Protein AF-A0A834QG36-F1 (afdb_monomer_lite)

InterPro domains:
  IPR008144 Guanylate kinase-like domain [PS50052] (1-63)
  IPR008145 Guanylate kinase/L-type calcium channel beta subunit [PF00625] (7-61)
  IPR027417 P-loop containing nucleoside triphosphate hydrolase [G3DSA:3.40.50.300] (3-63)
  IPR027417 P-loop containing nucleoside triphosphate hydrolase [SSF52540] (6-61)

pLDDT: mean 86.75, std 11.63, range [40.34, 98.12]

Organism: Marmota monax (NCBI:txid9995)

Radius of gyration: 15.03 Å; chains: 1; bounding box: 29×23×48 Å

Sequence (63 aa):
MGTSLNEFSGNLYGTSKAAVQGVQAMNRICVLEVDLQGMRNTKQTDLSPIYISMQLPSLDVEQ

Secondary structure (DSSP, 8-state):
--SEEEEETTEEEEE-HHHHHHHHHTT--------HHHHHHHHTSTT-PPP---PPPPTTS--

Foldseek 3Di:
DAQAWDDDPNDIDHHRPVNCVVCVVVVHDDDDDHDPRSVVSNVVDPPPDDDDDDDDDPPPDDD

Structure (mmCIF, N/CA/C/O backbone):
data_AF-A0A834QG36-F1
#
_entry.id   AF-A0A834QG36-F1
#
loop_
_atom_site.group_PDB
_atom_site.id
_atom_site.type_symbol
_atom_site.label_atom_id
_atom_site.label_alt_id
_atom_site.label_comp_id
_atom_site.label_asym_id
_atom_site.label_entity_id
_atom_site.label_seq_id
_atom_site.pdbx_PDB_ins_code
_atom_site.Cartn_x
_atom_site.Cartn_y
_atom_site.Cartn_z
_atom_site.occupancy
_atom_site.B_iso_or_equiv
_atom_site.auth_seq_id
_atom_site.auth_comp_id
_atom_site.auth_asym_id
_atom_site.auth_atom_id
_atom_site.pdbx_PDB_model_num
ATOM 1 N N . MET A 1 1 ? 1.933 4.510 -13.360 1.00 50.28 1 MET A N 1
ATOM 2 C CA . MET A 1 1 ? 3.002 4.921 -12.419 1.00 50.28 1 MET A CA 1
ATOM 3 C C . MET A 1 1 ? 2.650 4.357 -11.041 1.00 50.28 1 MET A C 1
ATOM 5 O O . MET A 1 1 ? 1.465 4.152 -10.818 1.00 50.28 1 MET A O 1
ATOM 9 N N . GLY A 1 2 ? 3.631 3.937 -10.229 1.00 60.22 2 GLY A N 1
ATOM 10 C CA . GLY A 1 2 ? 3.466 2.963 -9.127 1.00 60.22 2 GLY A CA 1
ATOM 11 C C . GLY A 1 2 ? 2.397 3.296 -8.073 1.00 60.22 2 GLY A C 1
ATOM 12 O O . GLY A 1 2 ? 2.105 4.460 -7.834 1.00 60.22 2 GLY A O 1
ATOM 13 N N . THR A 1 3 ? 1.812 2.262 -7.461 1.00 65.94 3 THR A N 1
ATOM 14 C CA . THR A 1 3 ? 0.671 2.370 -6.532 1.00 65.94 3 THR A CA 1
ATOM 15 C C . THR A 1 3 ? 1.070 2.940 -5.177 1.00 65.94 3 THR A C 1
ATOM 17 O O . THR A 1 3 ? 0.347 3.748 -4.606 1.00 65.94 3 THR A O 1
ATOM 20 N N . SER A 1 4 ? 2.238 2.550 -4.669 1.00 78.62 4 SER A N 1
ATOM 21 C CA . SER A 1 4 ? 2.760 3.017 -3.382 1.00 78.62 4 SER A CA 1
ATOM 22 C C . SER A 1 4 ? 4.277 3.121 -3.483 1.00 78.62 4 SER A C 1
ATOM 24 O O . SER A 1 4 ? 4.973 2.190 -3.096 1.00 78.62 4 SER A O 1
ATOM 26 N N . LEU A 1 5 ? 4.783 4.198 -4.093 1.00 82.44 5 LEU A N 1
ATOM 27 C CA . LEU A 1 5 ? 6.223 4.461 -4.188 1.00 82.44 5 LEU A CA 1
ATOM 28 C C . LEU A 1 5 ? 6.703 5.302 -3.001 1.00 82.44 5 LEU A C 1
ATOM 30 O O . LEU A 1 5 ? 6.077 6.307 -2.670 1.00 82.44 5 LEU A O 1
ATOM 34 N N . ASN A 1 6 ? 7.832 4.903 -2.429 1.00 82.88 6 ASN A N 1
ATOM 35 C CA . ASN A 1 6 ? 8.587 5.595 -1.393 1.00 82.88 6 ASN A CA 1
ATOM 36 C C . ASN A 1 6 ? 10.048 5.726 -1.842 1.00 82.88 6 ASN A C 1
ATOM 38 O O . ASN A 1 6 ? 10.558 4.857 -2.549 1.00 82.88 6 ASN A O 1
ATOM 42 N N . GLU A 1 7 ? 10.727 6.792 -1.423 1.00 88.06 7 GLU A N 1
ATOM 43 C CA . GLU A 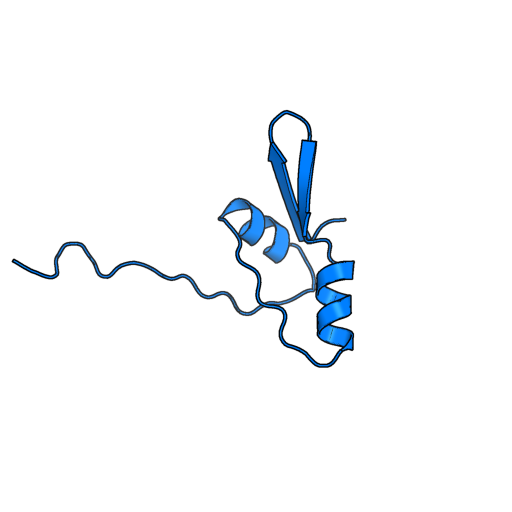1 7 ? 12.162 6.964 -1.655 1.00 88.06 7 GLU A CA 1
ATOM 44 C C . GLU A 1 7 ? 12.946 6.636 -0.382 1.00 88.06 7 GLU A C 1
ATOM 46 O O . GLU A 1 7 ? 12.634 7.138 0.697 1.00 88.06 7 GLU A O 1
ATOM 51 N N . PHE A 1 8 ? 13.977 5.803 -0.510 1.00 84.94 8 PHE A N 1
ATOM 52 C CA . PHE A 1 8 ? 14.917 5.503 0.563 1.00 84.94 8 PHE A CA 1
ATOM 53 C C . PHE A 1 8 ? 16.338 5.436 0.004 1.00 84.94 8 PHE A C 1
ATOM 55 O O . PHE A 1 8 ? 16.615 4.692 -0.940 1.00 84.94 8 PHE A O 1
ATOM 62 N N . SER A 1 9 ? 17.244 6.238 0.569 1.00 91.44 9 SER A N 1
ATOM 63 C CA . SER A 1 9 ? 18.638 6.348 0.109 1.00 91.44 9 SER A CA 1
ATOM 64 C C . SER A 1 9 ? 18.758 6.611 -1.403 1.00 91.44 9 SER A C 1
ATOM 66 O O . SER A 1 9 ? 19.578 5.991 -2.077 1.00 91.44 9 SER A O 1
ATOM 68 N N . GLY A 1 10 ? 17.900 7.483 -1.949 1.00 92.06 10 GLY A N 1
ATOM 69 C CA . GLY A 1 10 ? 17.874 7.840 -3.375 1.00 92.06 10 GLY A CA 1
ATOM 70 C C . GLY A 1 10 ? 17.309 6.763 -4.309 1.00 92.06 10 GLY A C 1
ATOM 71 O O . GLY A 1 10 ? 17.345 6.928 -5.525 1.00 92.06 10 GLY A O 1
ATOM 72 N N . ASN A 1 11 ? 16.790 5.661 -3.762 1.00 90.50 11 ASN A N 1
ATOM 73 C CA . ASN A 1 11 ? 16.170 4.587 -4.530 1.00 90.50 11 ASN A CA 1
ATOM 74 C C . ASN A 1 11 ? 14.662 4.564 -4.289 1.00 90.50 11 ASN A C 1
ATOM 76 O O . ASN A 1 11 ? 14.198 4.752 -3.164 1.00 90.50 11 ASN A O 1
ATOM 80 N N . LEU A 1 12 ? 13.901 4.293 -5.349 1.00 88.38 12 LEU A N 1
ATOM 81 C CA . LEU A 1 12 ? 12.453 4.153 -5.277 1.00 88.38 12 LEU A CA 1
ATOM 82 C C . LEU A 1 12 ? 12.076 2.700 -4.994 1.00 88.38 12 LEU A C 1
ATOM 84 O O . LEU A 1 12 ? 12.439 1.794 -5.743 1.00 88.38 12 LEU A O 1
ATOM 88 N N . TYR A 1 13 ? 11.281 2.499 -3.952 1.00 87.44 13 TYR A N 1
ATOM 89 C CA . TYR A 1 13 ? 10.724 1.209 -3.569 1.00 87.44 13 TYR A CA 1
ATOM 90 C C . TYR A 1 13 ? 9.211 1.301 -3.538 1.00 87.44 13 TYR A C 1
ATOM 92 O O . TYR A 1 13 ? 8.650 2.330 -3.165 1.00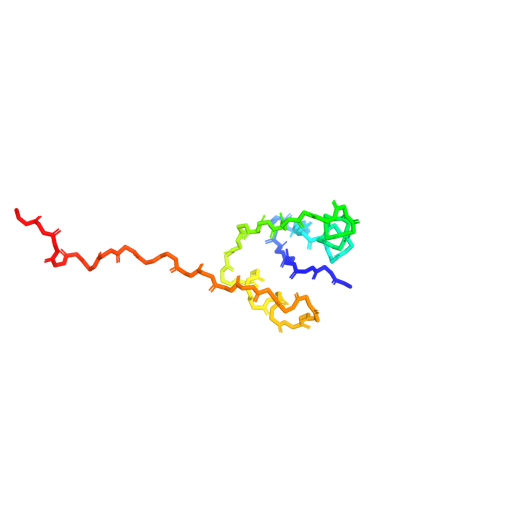 87.44 13 TYR A O 1
ATOM 100 N N . GLY A 1 14 ? 8.530 0.227 -3.922 1.00 88.62 14 GLY A N 1
ATOM 101 C CA . GLY A 1 14 ? 7.084 0.226 -3.845 1.00 88.62 14 GLY A CA 1
ATOM 102 C C . GLY A 1 14 ? 6.391 -0.857 -4.637 1.00 88.62 14 GLY A C 1
ATOM 103 O O . GLY A 1 14 ? 6.987 -1.575 -5.437 1.00 88.62 14 GLY A O 1
ATOM 104 N N . THR A 1 15 ? 5.081 -0.909 -4.442 1.00 91.75 15 THR A N 1
ATOM 105 C CA . THR A 1 15 ? 4.198 -1.801 -5.190 1.00 91.75 15 THR A CA 1
ATOM 106 C C . THR A 1 15 ? 3.710 -1.102 -6.453 1.00 91.75 15 THR A C 1
ATOM 108 O O . THR A 1 15 ? 3.247 0.042 -6.413 1.00 91.75 15 THR A O 1
ATOM 111 N N . SER A 1 16 ? 3.802 -1.777 -7.600 1.00 92.44 16 SER A N 1
ATOM 112 C CA . SER A 1 16 ? 3.284 -1.260 -8.869 1.00 92.44 16 SER A CA 1
ATOM 113 C C . SER A 1 16 ? 1.802 -1.600 -9.050 1.00 92.44 16 SER A C 1
ATOM 115 O O . SER A 1 16 ? 1.322 -2.631 -8.578 1.00 92.44 16 SER A O 1
ATOM 117 N N . LYS A 1 17 ? 1.080 -0.771 -9.813 1.00 92.56 17 LYS A N 1
ATOM 118 C CA . LYS A 1 17 ? -0.329 -1.033 -10.147 1.00 92.56 17 LYS A CA 1
ATOM 119 C C . LYS A 1 17 ? -0.505 -2.352 -10.893 1.00 92.56 17 LYS A C 1
ATOM 121 O O . LYS A 1 17 ? -1.425 -3.105 -10.595 1.00 92.56 17 LYS A O 1
ATOM 126 N N . ALA A 1 18 ? 0.428 -2.659 -11.792 1.00 94.12 18 ALA A N 1
ATOM 127 C CA . ALA A 1 18 ? 0.435 -3.910 -12.537 1.00 94.12 18 ALA A CA 1
ATOM 128 C C . ALA A 1 18 ? 0.554 -5.135 -11.614 1.00 94.12 18 ALA A C 1
ATOM 130 O O . ALA A 1 18 ? -0.107 -6.138 -11.859 1.00 94.12 18 ALA A O 1
ATOM 131 N N . ALA A 1 19 ? 1.337 -5.050 -10.532 1.00 94.38 19 ALA A N 1
ATOM 132 C CA . ALA A 1 19 ? 1.453 -6.143 -9.568 1.00 94.38 19 ALA A CA 1
ATOM 133 C C . ALA A 1 19 ? 0.123 -6.403 -8.837 1.00 94.38 19 ALA A C 1
ATOM 135 O O . ALA A 1 19 ? -0.308 -7.551 -8.746 1.00 94.38 19 ALA A O 1
ATOM 136 N N . VAL A 1 20 ? -0.566 -5.342 -8.392 1.00 95.00 20 VAL A N 1
ATOM 137 C CA . VAL A 1 20 ? -1.899 -5.453 -7.764 1.00 95.00 20 VAL A CA 1
ATOM 138 C C . VAL A 1 20 ? -2.908 -6.069 -8.735 1.00 95.00 20 VAL A C 1
ATOM 140 O O . VAL A 1 20 ? -3.601 -7.027 -8.393 1.00 95.00 20 VAL A O 1
ATOM 143 N N . GLN A 1 21 ? -2.946 -5.564 -9.969 1.00 95.06 21 GLN A N 1
ATOM 144 C CA . GLN A 1 21 ? -3.842 -6.061 -11.015 1.00 95.06 21 GLN A CA 1
ATOM 145 C C . GLN A 1 21 ? -3.550 -7.519 -11.386 1.00 95.06 21 GLN A C 1
ATOM 147 O O . GLN A 1 21 ? -4.478 -8.279 -11.646 1.00 95.06 21 GLN A O 1
ATOM 152 N N . GLY A 1 22 ? -2.282 -7.938 -11.360 1.00 97.25 22 GLY A N 1
ATOM 153 C CA . GLY A 1 22 ? -1.892 -9.330 -11.578 1.00 97.25 22 GL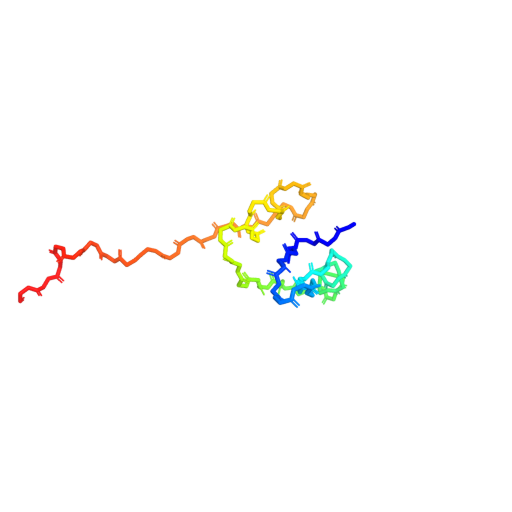Y A CA 1
ATOM 154 C C . GLY A 1 22 ? -2.498 -10.277 -10.541 1.00 97.25 22 GLY A C 1
ATOM 155 O O . GLY A 1 22 ? -3.011 -11.331 -10.906 1.00 97.25 22 GLY A O 1
ATOM 156 N N . VAL A 1 23 ? -2.514 -9.886 -9.262 1.00 96.75 23 VAL A N 1
ATOM 157 C CA . VAL A 1 23 ? -3.167 -10.672 -8.198 1.00 96.75 23 VAL A CA 1
ATOM 158 C C . VAL A 1 23 ? -4.685 -10.709 -8.392 1.00 96.75 23 VAL A C 1
ATOM 160 O O . VAL A 1 23 ? -5.290 -11.777 -8.294 1.00 96.75 23 VAL A O 1
ATOM 163 N N . GLN A 1 24 ? -5.300 -9.569 -8.723 1.00 94.75 24 GLN A N 1
ATOM 164 C CA . GLN A 1 24 ? -6.741 -9.488 -8.996 1.00 94.75 24 GLN A CA 1
ATOM 165 C C . GLN A 1 24 ? -7.152 -10.373 -10.182 1.00 94.75 24 GLN A C 1
ATOM 167 O O . GLN A 1 24 ? -8.162 -11.069 -10.105 1.00 94.75 24 GLN A O 1
ATOM 172 N N . ALA A 1 25 ? -6.346 -10.414 -11.248 1.00 97.38 25 ALA A N 1
ATOM 173 C CA . ALA A 1 25 ? -6.588 -11.249 -12.425 1.00 97.38 25 ALA A CA 1
ATOM 174 C C . ALA A 1 25 ? -6.553 -12.757 -12.118 1.00 97.38 25 ALA A C 1
ATOM 176 O O . ALA A 1 25 ? -7.171 -13.545 -12.827 1.00 97.38 25 ALA A O 1
ATOM 177 N N . MET A 1 26 ? -5.880 -13.167 -11.038 1.00 98.12 26 MET A N 1
ATOM 178 C CA . MET A 1 26 ? -5.896 -14.548 -10.537 1.00 98.12 26 MET A CA 1
ATOM 179 C C . MET A 1 26 ? -7.120 -14.853 -9.659 1.00 98.12 26 MET A C 1
ATOM 181 O O . MET A 1 26 ? -7.169 -15.911 -9.031 1.00 98.12 26 MET A O 1
ATOM 185 N N . ASN A 1 27 ? -8.085 -13.930 -9.579 1.00 97.06 27 ASN A N 1
ATOM 186 C CA . ASN A 1 27 ? -9.260 -14.007 -8.715 1.00 97.06 27 ASN A CA 1
ATOM 187 C C . ASN A 1 27 ? -8.894 -14.153 -7.223 1.00 97.06 27 ASN A C 1
ATOM 189 O O . ASN A 1 27 ? -9.515 -14.913 -6.480 1.00 97.06 27 ASN A O 1
ATOM 193 N N . ARG A 1 28 ? -7.838 -13.447 -6.791 1.00 97.31 28 ARG A N 1
ATOM 194 C CA . ARG A 1 28 ? -7.343 -13.421 -5.406 1.00 97.31 28 ARG A CA 1
ATOM 195 C C . ARG A 1 28 ? -7.456 -12.024 -4.807 1.00 97.31 28 ARG A C 1
ATOM 197 O O . ARG A 1 28 ? -7.433 -11.019 -5.515 1.00 97.31 28 ARG A O 1
ATOM 204 N N . ILE A 1 29 ? -7.509 -11.970 -3.479 1.00 95.69 29 ILE A N 1
ATOM 205 C CA . ILE A 1 29 ? -7.448 -10.713 -2.731 1.00 95.69 29 ILE A CA 1
ATOM 206 C C . ILE A 1 29 ? -5.983 -10.286 -2.615 1.00 95.69 29 ILE A C 1
ATOM 208 O O . ILE A 1 29 ? -5.146 -11.035 -2.111 1.00 95.69 29 ILE A O 1
ATOM 212 N N . CYS A 1 30 ? -5.677 -9.075 -3.074 1.00 95.44 30 CYS A N 1
ATOM 213 C CA . CYS A 1 30 ? -4.386 -8.441 -2.841 1.00 95.44 30 CYS A CA 1
ATOM 214 C C . CYS A 1 30 ? -4.430 -7.713 -1.494 1.00 95.44 30 CYS A C 1
ATOM 216 O O . CYS A 1 30 ? -5.145 -6.722 -1.351 1.00 95.44 30 CYS A O 1
ATOM 218 N N . VAL A 1 31 ? -3.687 -8.219 -0.510 1.00 95.12 31 VAL A N 1
ATOM 219 C CA . VAL A 1 31 ? -3.503 -7.552 0.783 1.00 95.12 31 VAL A CA 1
ATOM 220 C C . VAL A 1 31 ? -2.212 -6.750 0.712 1.00 95.12 31 VAL A C 1
ATOM 222 O O . VAL A 1 31 ? -1.158 -7.305 0.409 1.00 95.12 31 VAL A O 1
ATOM 225 N N . LEU A 1 32 ? -2.308 -5.446 0.961 1.00 92.94 32 LEU A N 1
ATOM 226 C CA . LEU A 1 32 ? -1.170 -4.536 0.946 1.00 92.94 32 LEU A CA 1
ATOM 227 C C . LEU A 1 32 ? -0.978 -3.951 2.339 1.00 92.94 32 LEU A C 1
ATOM 229 O O . LEU A 1 32 ? -1.871 -3.288 2.865 1.00 92.94 32 LEU A O 1
ATOM 233 N N . GLU A 1 33 ? 0.204 -4.163 2.904 1.00 90.00 33 GLU A N 1
ATOM 234 C CA . GLU A 1 33 ? 0.684 -3.367 4.025 1.00 90.00 33 GLU A CA 1
ATOM 235 C C . GLU A 1 33 ? 1.211 -2.041 3.467 1.00 90.00 33 GLU A C 1
ATOM 237 O O . GLU A 1 33 ? 2.091 -2.025 2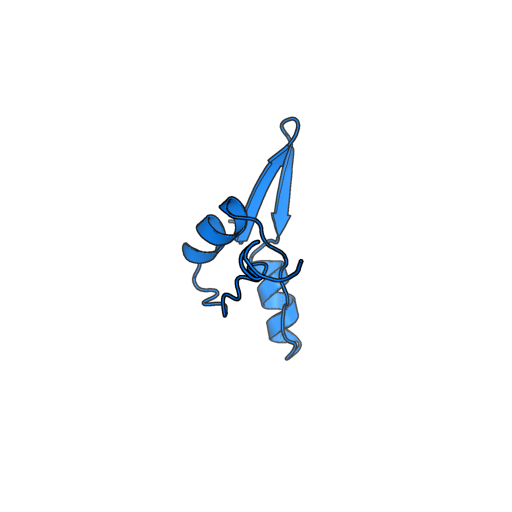.604 1.00 90.00 33 GLU A O 1
ATOM 242 N N . VAL A 1 34 ? 0.627 -0.923 3.899 1.00 89.31 34 VAL A N 1
ATOM 243 C CA . VAL A 1 34 ? 1.007 0.416 3.435 1.00 89.31 34 VAL A CA 1
ATOM 244 C C . VAL A 1 34 ? 1.125 1.375 4.609 1.00 89.31 34 VAL A C 1
ATOM 246 O O . VAL A 1 34 ? 0.287 1.384 5.508 1.00 89.31 34 VAL A O 1
ATOM 249 N N . ASP A 1 35 ? 2.150 2.222 4.567 1.00 88.88 35 ASP A N 1
ATOM 250 C CA . ASP A 1 35 ? 2.276 3.370 5.462 1.00 88.88 35 ASP A CA 1
ATOM 251 C C . ASP A 1 35 ? 1.370 4.541 5.012 1.00 88.88 35 ASP A C 1
ATOM 253 O O . ASP A 1 35 ? 0.606 4.451 4.044 1.00 88.88 35 ASP A O 1
ATOM 257 N N . LEU A 1 36 ? 1.456 5.679 5.709 1.00 88.88 36 LEU A N 1
ATOM 258 C CA . LEU A 1 36 ? 0.659 6.872 5.399 1.00 88.88 36 LEU A CA 1
ATOM 259 C C . LEU A 1 36 ? 0.914 7.435 3.991 1.00 88.88 36 LEU A C 1
ATOM 261 O O . LEU A 1 36 ? -0.031 7.906 3.350 1.00 88.88 36 LEU A O 1
ATOM 265 N N . GLN A 1 37 ? 2.156 7.412 3.504 1.00 88.62 37 GLN A N 1
ATOM 266 C CA . GLN A 1 37 ? 2.504 7.904 2.172 1.00 88.62 37 GLN A CA 1
ATOM 267 C C . GLN A 1 37 ? 2.010 6.930 1.100 1.00 88.62 37 GLN A C 1
ATOM 269 O O . GLN A 1 37 ? 1.360 7.347 0.139 1.00 88.62 37 GLN A O 1
ATOM 274 N N . GLY A 1 38 ? 2.221 5.630 1.308 1.00 89.00 38 GLY A N 1
ATOM 275 C CA . GLY A 1 38 ? 1.682 4.561 0.475 1.00 89.00 38 GLY A CA 1
ATOM 276 C C . GLY A 1 38 ? 0.161 4.634 0.369 1.00 89.00 38 GLY A C 1
ATOM 277 O O . GLY A 1 38 ? -0.373 4.600 -0.736 1.00 89.00 38 GLY A O 1
ATOM 278 N N . MET A 1 39 ? -0.542 4.849 1.486 1.00 90.25 39 MET A N 1
ATOM 279 C CA . MET A 1 39 ? -1.995 5.041 1.506 1.00 90.25 39 MET A CA 1
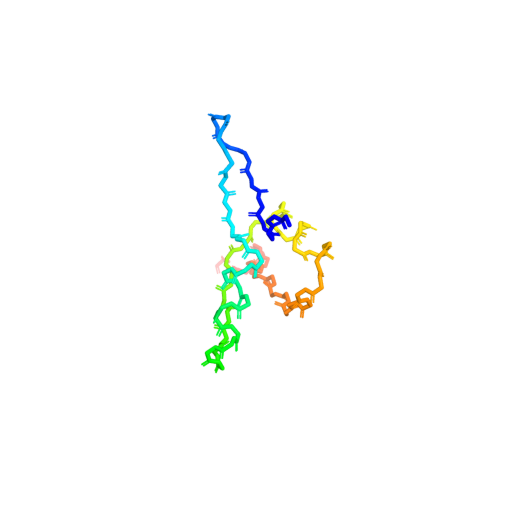ATOM 280 C C . MET A 1 39 ? -2.420 6.257 0.668 1.00 90.25 39 MET A C 1
ATOM 282 O O . MET A 1 39 ? -3.359 6.151 -0.124 1.00 90.25 39 MET A O 1
ATOM 286 N N . ARG A 1 40 ? -1.744 7.408 0.812 1.00 90.19 40 ARG A N 1
ATOM 287 C CA . ARG A 1 40 ? -2.033 8.629 0.032 1.00 90.19 40 ARG A CA 1
ATOM 288 C C . ARG A 1 40 ? -1.818 8.418 -1.463 1.00 90.19 40 ARG A C 1
ATOM 290 O O . ARG A 1 40 ? -2.661 8.840 -2.248 1.00 90.19 40 ARG A O 1
ATOM 297 N N . ASN A 1 41 ? -0.732 7.750 -1.838 1.00 89.75 41 ASN A N 1
ATOM 298 C CA . ASN A 1 41 ? -0.420 7.430 -3.228 1.00 89.75 41 ASN A CA 1
ATOM 299 C C . ASN A 1 41 ? -1.477 6.483 -3.815 1.00 89.75 41 ASN A C 1
ATOM 301 O O . ASN A 1 41 ? -2.026 6.757 -4.880 1.00 89.75 41 ASN A O 1
ATOM 305 N N . THR A 1 42 ? -1.864 5.439 -3.076 1.00 91.50 42 THR A N 1
ATOM 306 C CA . THR A 1 42 ? -2.892 4.484 -3.513 1.00 91.50 42 THR A CA 1
ATOM 307 C C . THR A 1 42 ? -4.253 5.155 -3.708 1.00 91.50 42 THR A C 1
ATOM 309 O O . THR A 1 42 ? -4.959 4.815 -4.656 1.00 91.50 42 THR A O 1
ATOM 312 N N . LYS A 1 43 ? -4.617 6.144 -2.874 1.00 89.94 43 LYS A N 1
ATOM 313 C CA . LYS A 1 43 ? -5.870 6.914 -3.026 1.00 89.94 43 LYS A CA 1
ATOM 314 C C . LYS A 1 43 ? -5.949 7.715 -4.330 1.00 89.94 43 LYS A C 1
ATOM 316 O O . LYS A 1 43 ? -7.045 8.076 -4.737 1.00 89.94 43 LYS A O 1
ATOM 321 N N . GLN A 1 44 ? -4.819 7.993 -4.980 1.00 90.3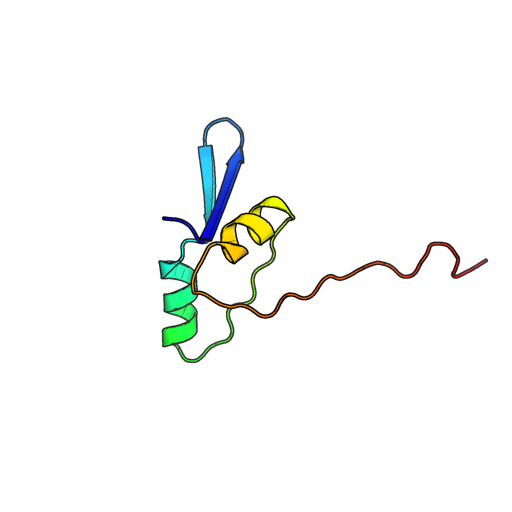1 44 GLN A N 1
ATOM 322 C CA . GLN A 1 44 ? -4.770 8.679 -6.278 1.00 90.31 44 GLN A CA 1
ATOM 323 C C . GLN A 1 44 ? -4.906 7.712 -7.464 1.00 90.31 44 GLN A C 1
ATOM 325 O O . GLN A 1 44 ? -4.793 8.120 -8.618 1.00 90.31 44 GLN A O 1
ATOM 330 N N . THR A 1 45 ? -5.128 6.426 -7.192 1.00 90.25 45 THR A N 1
ATOM 331 C CA . THR A 1 45 ? -5.326 5.395 -8.209 1.00 90.25 45 THR A CA 1
ATOM 332 C C . THR A 1 45 ? -6.790 4.968 -8.284 1.00 90.25 45 THR A C 1
ATOM 334 O O . THR A 1 45 ? -7.575 5.143 -7.358 1.00 90.25 45 THR A O 1
ATOM 337 N N . ASP A 1 46 ? -7.133 4.330 -9.388 1.00 92.25 46 ASP A N 1
ATOM 338 C CA . ASP A 1 46 ? -8.388 3.639 -9.695 1.00 92.25 46 ASP A CA 1
ATOM 339 C C . ASP A 1 46 ? -8.449 2.205 -9.128 1.00 92.25 46 ASP A C 1
ATOM 341 O O . ASP A 1 46 ? -9.276 1.405 -9.556 1.00 92.25 46 ASP A O 1
ATOM 345 N N . LEU A 1 47 ? -7.571 1.843 -8.183 1.00 91.31 47 LEU A N 1
ATOM 346 C CA . LEU A 1 47 ? -7.595 0.518 -7.548 1.00 91.31 47 LEU A CA 1
ATOM 347 C C . LEU A 1 47 ? -8.715 0.356 -6.513 1.00 91.31 47 LEU A C 1
ATOM 349 O O . LEU A 1 47 ? -9.005 -0.775 -6.134 1.00 91.31 47 LEU A O 1
ATOM 353 N N . SER A 1 48 ? -9.303 1.465 -6.045 1.00 89.00 48 SER A N 1
ATOM 354 C CA . SER A 1 48 ? -10.432 1.512 -5.100 1.00 89.00 48 SER A CA 1
ATOM 355 C C . SER A 1 48 ? -10.380 0.444 -3.987 1.00 89.00 48 SER A C 1
ATOM 357 O O . SER A 1 48 ? -11.309 -0.356 -3.863 1.00 89.00 48 SER A O 1
ATOM 359 N N . PRO A 1 49 ? -9.299 0.384 -3.183 1.00 92.81 49 PRO A N 1
ATOM 360 C CA . PRO A 1 49 ? -9.143 -0.660 -2.178 1.00 92.81 49 PRO A CA 1
ATOM 361 C C . PRO A 1 49 ? -10.020 -0.406 -0.945 1.00 92.81 49 PRO A C 1
ATOM 363 O O . PRO A 1 49 ? -10.470 0.711 -0.680 1.00 92.81 49 PRO A O 1
ATOM 366 N N . ILE A 1 50 ? -10.191 -1.450 -0.135 1.00 94.50 50 ILE A N 1
ATOM 367 C CA . ILE A 1 50 ? -10.740 -1.336 1.217 1.00 94.50 50 ILE A CA 1
ATOM 368 C C . ILE A 1 50 ? -9.601 -0.922 2.156 1.00 94.50 50 ILE A C 1
ATOM 370 O O . ILE A 1 50 ? -8.578 -1.601 2.224 1.00 94.50 50 ILE A O 1
ATOM 374 N N . TYR A 1 51 ? -9.778 0.183 2.881 1.00 93.31 51 TYR A N 1
ATOM 375 C CA . TYR A 1 51 ? -8.801 0.670 3.856 1.00 93.31 51 TYR A CA 1
ATOM 376 C C . TYR A 1 51 ? -9.183 0.226 5.262 1.00 93.31 51 TYR A C 1
ATOM 378 O O . TYR A 1 51 ? -10.286 0.507 5.726 1.00 93.31 51 TYR A O 1
ATOM 386 N N . ILE A 1 52 ? -8.246 -0.423 5.946 1.00 92.94 52 ILE A N 1
ATOM 387 C CA . ILE A 1 52 ? -8.400 -0.853 7.333 1.00 92.94 52 ILE A CA 1
ATOM 388 C C . ILE A 1 52 ? -7.247 -0.241 8.124 1.00 92.94 52 ILE A C 1
ATOM 390 O O . ILE A 1 52 ? -6.087 -0.565 7.881 1.00 92.94 52 ILE A O 1
ATOM 394 N N . SER A 1 53 ? -7.557 0.666 9.050 1.00 89.38 53 SER A N 1
ATOM 395 C CA . SER A 1 53 ? -6.588 1.178 10.020 1.00 89.38 53 SER A CA 1
ATOM 396 C C . SER A 1 53 ? -6.695 0.373 11.307 1.00 89.38 53 SER A C 1
ATOM 398 O O . SER A 1 53 ? -7.759 0.341 11.926 1.00 89.38 53 SER A O 1
ATOM 400 N N . MET A 1 54 ? -5.595 -0.242 11.727 1.00 86.25 54 MET A N 1
ATOM 401 C CA . MET A 1 54 ? -5.496 -0.847 13.050 1.00 86.25 54 MET A CA 1
ATOM 402 C C . MET A 1 54 ? -4.957 0.203 14.011 1.00 86.25 54 MET A C 1
ATOM 404 O O . MET A 1 54 ? -3.800 0.606 13.912 1.00 86.25 54 MET A O 1
ATOM 408 N N . GLN A 1 55 ? -5.811 0.673 14.911 1.00 83.88 55 GLN A N 1
ATOM 409 C CA . GLN A 1 55 ? -5.405 1.542 16.004 1.00 83.88 55 GLN A CA 1
ATOM 410 C C . GLN A 1 55 ? -5.375 0.699 17.274 1.00 83.88 55 GLN A C 1
ATOM 412 O O . GLN A 1 55 ? -6.304 -0.073 17.520 1.00 83.88 55 GLN A O 1
ATOM 417 N N . LEU A 1 56 ? -4.304 0.827 18.060 1.00 84.44 56 LEU A N 1
ATOM 418 C CA . LEU A 1 56 ? -4.291 0.251 19.399 1.00 84.44 56 LEU A CA 1
ATOM 419 C C . LEU A 1 56 ? -5.498 0.790 20.181 1.00 84.44 56 LEU A C 1
ATOM 421 O O . LEU A 1 56 ? -5.874 1.954 19.977 1.00 84.44 56 LEU A O 1
ATOM 425 N N . PRO A 1 57 ? -6.098 -0.017 21.075 1.00 82.38 57 PRO A N 1
ATOM 426 C CA . PRO A 1 57 ? -6.990 0.546 22.076 1.00 82.38 57 PRO A CA 1
ATOM 427 C C . PRO A 1 57 ? -6.251 1.688 22.784 1.00 82.38 57 PRO A C 1
ATOM 429 O O . PRO A 1 57 ? -5.022 1.665 22.909 1.00 82.38 57 PRO A O 1
ATOM 432 N N . SER A 1 58 ? -6.985 2.730 23.172 1.00 78.69 58 SER A N 1
ATOM 433 C CA . SER A 1 58 ? -6.411 3.840 23.932 1.00 78.69 58 SER A CA 1
ATOM 434 C C . SER A 1 58 ? -5.606 3.299 25.113 1.00 78.69 58 SER A C 1
ATOM 436 O O . SER A 1 58 ? -5.988 2.296 25.714 1.00 78.69 58 SER A O 1
ATOM 438 N N . LEU A 1 59 ? -4.522 3.992 25.471 1.00 70.81 59 LEU A N 1
ATOM 439 C CA . LEU A 1 59 ? -3.708 3.666 26.651 1.00 70.81 59 LEU A CA 1
ATOM 440 C C . LEU A 1 59 ? -4.520 3.669 27.961 1.00 70.81 59 LEU A C 1
ATOM 442 O O . LEU A 1 59 ? -4.018 3.236 28.988 1.00 70.81 59 LEU A O 1
ATOM 446 N N . ASP A 1 60 ? -5.776 4.115 27.917 1.00 69.69 60 ASP A N 1
ATOM 447 C CA . ASP A 1 60 ? -6.763 4.019 28.992 1.00 69.69 60 ASP A CA 1
ATOM 448 C C . ASP A 1 60 ? -7.246 2.588 29.313 1.00 69.69 60 ASP A C 1
ATOM 450 O O . ASP A 1 60 ? -8.183 2.433 30.096 1.00 69.69 60 ASP A O 1
ATOM 454 N N . VAL A 1 61 ? -6.649 1.535 28.739 1.00 65.12 61 VAL A N 1
ATOM 455 C CA . VAL A 1 61 ? -6.996 0.144 29.069 1.00 65.12 61 VAL A CA 1
ATOM 456 C C . VAL A 1 61 ? -5.807 -0.585 29.716 1.00 65.12 61 VAL A C 1
ATOM 458 O O . VAL A 1 61 ? -4.847 -0.945 29.041 1.00 65.12 61 VAL A O 1
ATOM 461 N N . GLU A 1 62 ? -5.987 -0.803 31.028 1.00 56.56 62 GLU A N 1
ATOM 462 C CA . GLU A 1 62 ? -5.316 -1.696 32.001 1.00 56.56 62 GLU A CA 1
ATOM 463 C C . GLU A 1 62 ? -4.125 -1.168 32.834 1.00 56.56 62 GLU A C 1
ATOM 465 O O . GLU A 1 62 ? -2.950 -1.266 32.479 1.00 56.56 62 GLU A O 1
ATOM 470 N N . GLN A 1 63 ? -4.507 -0.662 34.018 1.00 40.34 63 GLN A N 1
ATOM 471 C CA . GLN A 1 63 ? -3.936 -1.048 35.319 1.00 40.34 63 GLN A CA 1
ATOM 472 C C . GLN A 1 63 ? -4.163 -2.536 35.605 1.00 40.34 63 GLN A C 1
ATOM 474 O O . GLN A 1 63 ? -5.233 -3.031 35.185 1.00 40.34 63 GLN A O 1
#